Protein AF-A0A8S2L4L7-F1 (afdb_monomer_lite)

pLDDT: mean 88.78, std 11.83, range [43.56, 97.19]

Secondary struc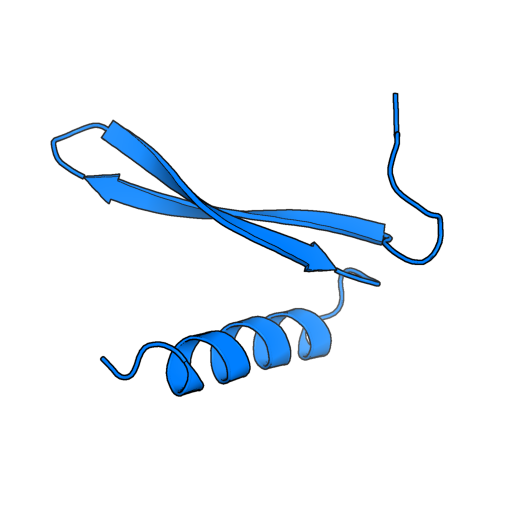ture (DSSP, 8-state):
---S-TT--EEEEEEEEETTEEEEEEEEEES---HHHHHHHHHHHHHHS--

Radius of gyration: 12.81 Å; chains: 1; bounding box: 26×29×28 Å

Foldseek 3Di:
DCPDPLQFPDWDFDWDDDPNDTHTDDTDGFSDDDPVRVVVVVVVVCVVDVD

Organism: NCBI:txid1234261

Structure (mmCIF, N/CA/C/O backbone):
data_AF-A0A8S2L4L7-F1
#
_entry.id   AF-A0A8S2L4L7-F1
#
loop_
_atom_site.group_PDB
_atom_site.id
_atom_site.type_symbol
_atom_site.label_atom_id
_atom_site.label_alt_id
_atom_site.label_comp_id
_atom_site.label_asym_id
_atom_site.label_entity_id
_atom_site.label_seq_id
_atom_site.pdbx_PDB_ins_code
_atom_site.Cartn_x
_atom_site.Cartn_y
_atom_site.Cartn_z
_atom_site.occupancy
_atom_site.B_iso_or_equiv
_atom_site.auth_seq_id
_atom_site.auth_comp_id
_atom_site.auth_asym_id
_atom_site.auth_atom_id
_atom_site.pdbx_PDB_model_num
ATOM 1 N N . PHE A 1 1 ? 6.333 15.951 8.621 1.00 43.56 1 PHE A N 1
ATOM 2 C CA . PHE A 1 1 ? 5.011 16.227 8.027 1.00 43.56 1 PHE A CA 1
ATOM 3 C C . PHE A 1 1 ? 4.257 14.918 7.855 1.00 43.56 1 PHE A C 1
ATOM 5 O O . PHE A 1 1 ? 4.689 14.093 7.064 1.00 43.56 1 PHE A O 1
ATOM 12 N N . LYS A 1 2 ? 3.171 14.696 8.605 1.00 50.66 2 LYS A N 1
ATOM 13 C CA . LYS A 1 2 ? 2.221 13.608 8.330 1.00 50.66 2 LYS A CA 1
ATOM 14 C C . LYS A 1 2 ? 0.910 14.267 7.904 1.00 50.66 2 LYS A C 1
ATOM 16 O O . LYS A 1 2 ? 0.094 14.609 8.747 1.00 50.66 2 LYS A O 1
ATOM 21 N N . VAL A 1 3 ? 0.749 14.514 6.603 1.00 66.25 3 VAL A N 1
ATOM 22 C CA . VAL A 1 3 ? -0.488 15.064 6.002 1.00 66.25 3 VAL A CA 1
ATOM 23 C C . VAL A 1 3 ? -1.461 13.915 5.723 1.00 66.25 3 VAL A C 1
ATOM 25 O O . VAL A 1 3 ? -2.015 13.779 4.640 1.00 66.25 3 VAL A O 1
ATOM 28 N N . THR A 1 4 ? -1.587 12.994 6.674 1.00 69.50 4 THR A N 1
ATOM 29 C CA . THR A 1 4 ? -2.416 11.801 6.513 1.00 69.50 4 THR A CA 1
ATOM 30 C C . THR A 1 4 ? -3.470 11.830 7.605 1.00 69.50 4 THR A C 1
ATOM 32 O O . THR A 1 4 ? -3.091 11.973 8.772 1.00 69.50 4 THR A O 1
ATOM 35 N N . PRO A 1 5 ? -4.764 11.710 7.257 1.00 79.31 5 PRO A N 1
ATOM 36 C CA . PRO A 1 5 ? -5.834 11.636 8.242 1.00 79.31 5 PRO A CA 1
ATOM 37 C C . PRO A 1 5 ? -5.523 10.602 9.331 1.00 79.31 5 PRO A C 1
ATOM 39 O O . PRO A 1 5 ? -4.949 9.551 9.043 1.00 79.31 5 PRO A O 1
ATOM 42 N N . THR A 1 6 ? -5.903 10.886 10.579 1.00 80.81 6 THR A N 1
ATOM 43 C CA . THR A 1 6 ? -5.596 10.035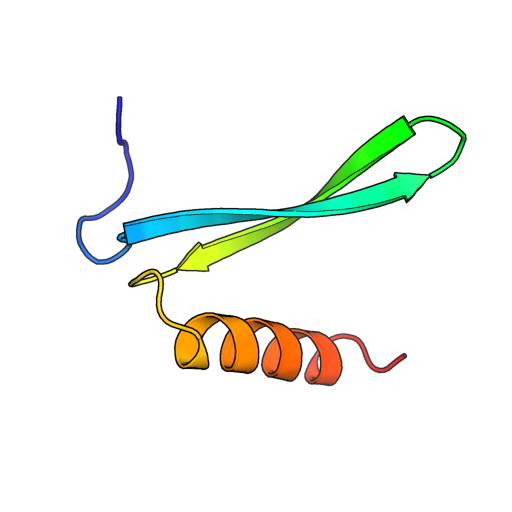 11.748 1.00 80.81 6 THR A CA 1
ATOM 44 C C . THR A 1 6 ? -6.167 8.623 11.642 1.00 80.81 6 THR A C 1
ATOM 46 O O . THR A 1 6 ? -5.649 7.715 12.286 1.00 80.81 6 THR A O 1
ATOM 49 N N . ILE A 1 7 ? -7.172 8.421 10.786 1.00 83.12 7 ILE A N 1
ATOM 50 C CA . ILE A 1 7 ? -7.723 7.104 10.440 1.00 83.12 7 ILE A CA 1
ATOM 51 C C . ILE A 1 7 ? -6.698 6.182 9.758 1.00 83.12 7 ILE A C 1
ATOM 53 O O . ILE A 1 7 ? -6.856 4.964 9.798 1.00 83.12 7 ILE A O 1
ATOM 57 N N . PHE A 1 8 ? -5.637 6.735 9.156 1.00 85.69 8 PHE A N 1
ATOM 58 C CA . PHE A 1 8 ? -4.567 5.965 8.529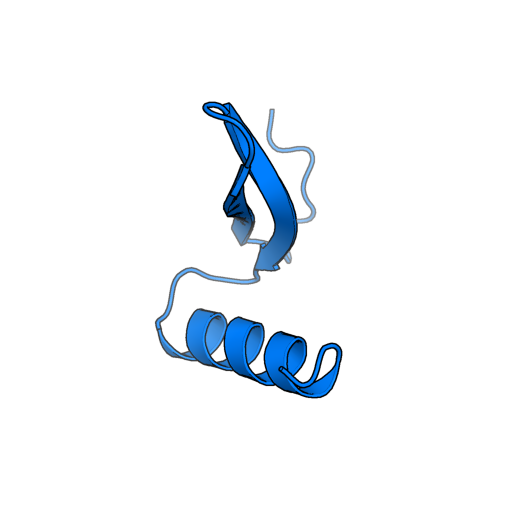 1.00 85.69 8 PHE A CA 1
ATOM 59 C C . PHE A 1 8 ? -3.281 6.048 9.348 1.00 85.69 8 PHE A C 1
ATOM 61 O O . PHE A 1 8 ? -2.688 7.106 9.607 1.00 85.69 8 PHE A O 1
ATOM 68 N N . TYR A 1 9 ? -2.796 4.876 9.731 1.00 88.19 9 TYR A N 1
ATOM 69 C CA . TYR A 1 9 ? -1.566 4.749 10.487 1.00 88.19 9 TYR A CA 1
ATOM 70 C C . TYR A 1 9 ? -0.341 4.962 9.593 1.00 88.19 9 TYR A C 1
ATOM 72 O O . TYR A 1 9 ? 0.613 5.622 10.016 1.00 88.19 9 TYR A O 1
ATOM 80 N N . GLN A 1 10 ? -0.383 4.458 8.356 1.00 88.31 10 GLN A N 1
ATOM 81 C CA . GLN A 1 10 ? 0.744 4.479 7.422 1.00 88.31 10 GLN A CA 1
ATOM 82 C C . GLN A 1 10 ? 0.304 4.522 5.953 1.00 88.31 10 GLN A C 1
ATOM 84 O O . GLN A 1 10 ? -0.794 4.091 5.608 1.00 88.31 10 GLN A O 1
ATOM 89 N N . LEU A 1 11 ? 1.219 4.979 5.098 1.00 91.88 11 LEU A N 1
ATOM 90 C CA . LEU A 1 11 ? 1.218 4.715 3.663 1.00 91.88 11 LEU A CA 1
ATOM 91 C C . LEU A 1 11 ? 2.177 3.547 3.403 1.00 91.88 11 LEU A C 1
ATOM 93 O O . LEU A 1 11 ? 3.362 3.646 3.715 1.00 91.88 11 LEU A O 1
ATOM 97 N N . HIS A 1 12 ? 1.662 2.446 2.872 1.00 92.06 12 HIS A N 1
ATOM 98 C CA . HIS A 1 12 ? 2.425 1.267 2.487 1.00 92.06 12 HIS A CA 1
ATOM 99 C C . HIS A 1 12 ? 2.648 1.265 0.972 1.00 92.06 12 HIS A C 1
ATOM 101 O O . HIS A 1 12 ? 1.699 1.458 0.213 1.00 92.06 12 HIS A O 1
ATOM 107 N N . THR A 1 13 ? 3.890 1.051 0.536 1.00 94.38 13 THR A N 1
ATOM 108 C CA . THR A 1 13 ? 4.258 1.031 -0.883 1.00 94.38 13 THR A CA 1
ATOM 109 C C . THR A 1 13 ? 4.840 -0.317 -1.290 1.00 94.38 13 THR A C 1
ATOM 111 O O . THR A 1 13 ? 5.853 -0.759 -0.746 1.00 94.38 13 THR A O 1
ATOM 114 N N . MET A 1 14 ? 4.217 -0.970 -2.272 1.00 94.06 14 MET A N 1
ATOM 115 C CA . MET A 1 14 ? 4.768 -2.183 -2.884 1.00 94.06 14 MET A CA 1
ATOM 116 C C . MET A 1 14 ? 5.515 -1.819 -4.153 1.00 94.06 14 MET A C 1
ATOM 118 O O . MET A 1 14 ? 5.027 -1.044 -4.978 1.00 94.06 14 MET A O 1
ATOM 122 N N . HIS A 1 15 ? 6.710 -2.382 -4.287 1.00 94.81 15 HIS A N 1
ATOM 123 C CA . HIS A 1 15 ? 7.619 -2.075 -5.374 1.00 94.81 15 HIS A CA 1
ATOM 124 C C . HIS A 1 15 ? 7.774 -3.277 -6.289 1.00 94.81 15 HIS A C 1
ATOM 126 O O . HIS A 1 15 ? 7.791 -4.419 -5.832 1.00 94.81 15 HIS A O 1
ATOM 132 N N . VAL A 1 16 ? 7.933 -2.996 -7.574 1.00 94.50 16 VAL A N 1
ATOM 133 C CA . VAL A 1 16 ? 8.248 -4.000 -8.585 1.00 94.50 16 VAL A CA 1
ATOM 134 C C . VAL A 1 16 ? 9.640 -3.736 -9.131 1.00 94.50 16 VAL A C 1
ATOM 136 O O . VAL A 1 16 ? 10.052 -2.586 -9.308 1.00 94.50 16 VAL A O 1
ATOM 139 N N . ALA A 1 17 ? 10.369 -4.816 -9.391 1.00 96.62 17 ALA A N 1
ATOM 140 C CA . ALA A 1 17 ? 11.611 -4.753 -10.136 1.00 96.62 17 ALA A CA 1
ATOM 141 C C . ALA A 1 17 ? 11.278 -4.766 -11.632 1.00 96.62 17 ALA A C 1
ATOM 143 O O . ALA A 1 17 ? 10.697 -5.725 -12.138 1.00 96.62 17 ALA A O 1
ATOM 144 N N . TYR A 1 18 ? 11.644 -3.705 -12.343 1.00 93.56 18 TYR A N 1
ATOM 145 C CA . TYR A 1 18 ? 11.449 -3.595 -13.782 1.00 93.56 18 TYR A CA 1
ATOM 146 C C . TYR A 1 18 ? 12.664 -2.932 -14.426 1.00 93.56 18 TYR A C 1
ATOM 148 O O . TYR A 1 18 ? 13.054 -1.836 -14.035 1.00 93.56 18 TYR A O 1
ATOM 156 N N . ARG A 1 19 ? 13.268 -3.601 -15.419 1.00 91.75 19 ARG A N 1
ATOM 157 C CA . ARG A 1 19 ? 14.418 -3.099 -16.200 1.00 91.75 19 ARG A CA 1
ATOM 158 C C . ARG A 1 19 ? 15.528 -2.477 -15.335 1.00 91.75 19 ARG A C 1
ATOM 160 O O . ARG A 1 19 ? 15.884 -1.318 -15.518 1.00 91.75 19 ARG A O 1
ATOM 167 N N . ASN A 1 20 ? 16.072 -3.250 -14.394 1.00 95.19 20 ASN A N 1
ATOM 168 C CA . ASN A 1 20 ? 17.123 -2.807 -13.463 1.00 95.19 20 ASN A CA 1
ATOM 169 C C . ASN A 1 20 ? 16.742 -1.641 -12.526 1.00 95.19 20 ASN A C 1
ATOM 171 O O . ASN A 1 20 ? 17.614 -1.104 -11.847 1.00 95.19 20 ASN A O 1
ATOM 175 N N . ALA A 1 21 ? 15.461 -1.280 -12.436 1.00 95.31 21 ALA A N 1
ATOM 176 C CA . ALA A 1 21 ? 14.953 -0.295 -11.491 1.00 95.31 21 ALA A CA 1
ATOM 177 C C . ALA A 1 21 ? 13.941 -0.927 -10.527 1.00 95.31 21 ALA A C 1
ATOM 179 O O . ALA A 1 21 ? 13.230 -1.868 -10.877 1.00 95.31 21 ALA A O 1
ATOM 180 N N . VAL A 1 22 ? 13.864 -0.383 -9.313 1.00 96.81 22 VAL A N 1
ATOM 181 C CA . VAL A 1 22 ? 12.821 -0.704 -8.334 1.00 96.81 22 VAL A CA 1
ATOM 182 C C . VAL A 1 22 ? 11.888 0.493 -8.274 1.00 96.81 22 VAL A C 1
ATOM 184 O O . VAL A 1 22 ? 12.293 1.572 -7.844 1.00 96.81 22 VAL A O 1
ATOM 187 N N . ILE A 1 23 ? 10.656 0.311 -8.740 1.00 96.31 23 ILE A N 1
ATOM 188 C CA . ILE A 1 23 ? 9.661 1.385 -8.810 1.00 96.31 23 ILE A CA 1
ATOM 189 C C . ILE A 1 23 ? 8.457 1.051 -7.928 1.00 96.31 23 ILE A C 1
ATOM 191 O O . ILE A 1 23 ? 8.052 -0.113 -7.870 1.00 96.31 23 ILE A O 1
ATOM 195 N N . PRO A 1 24 ? 7.872 2.034 -7.225 1.00 95.69 24 PRO A N 1
ATOM 196 C CA . PRO A 1 24 ? 6.644 1.813 -6.478 1.00 95.69 24 PRO A CA 1
ATOM 197 C C . PRO A 1 24 ? 5.479 1.618 -7.457 1.00 95.69 24 PRO A C 1
ATOM 199 O O . PRO A 1 24 ? 5.219 2.476 -8.298 1.00 95.69 24 PRO A O 1
ATOM 202 N N . ALA A 1 25 ? 4.786 0.488 -7.346 1.00 93.38 25 ALA A N 1
ATOM 203 C CA . ALA A 1 25 ? 3.649 0.137 -8.198 1.00 93.38 25 ALA A CA 1
ATOM 204 C C . ALA A 1 25 ? 2.305 0.269 -7.474 1.00 93.38 25 ALA A C 1
ATOM 206 O O . ALA A 1 25 ? 1.295 0.558 -8.108 1.00 93.38 25 ALA A O 1
ATOM 207 N N . VAL A 1 26 ? 2.282 0.084 -6.149 1.00 94.31 26 VAL A N 1
ATOM 208 C CA . VAL A 1 26 ? 1.057 0.191 -5.344 1.00 94.31 26 VAL A CA 1
ATOM 209 C C . VAL A 1 26 ? 1.296 1.104 -4.156 1.00 94.31 26 VAL A C 1
ATOM 211 O O . VAL A 1 26 ? 2.310 0.984 -3.472 1.00 94.31 26 VAL A O 1
ATOM 214 N N . PHE A 1 27 ? 0.326 1.975 -3.892 1.00 94.12 27 PHE A N 1
ATOM 215 C CA . PHE A 1 27 ? 0.285 2.881 -2.750 1.00 94.12 27 PHE A CA 1
ATOM 216 C C . PHE A 1 27 ? -1.000 2.609 -1.966 1.00 94.12 27 PHE A C 1
ATOM 218 O O . PHE A 1 27 ? -2.094 2.843 -2.472 1.00 94.12 27 PHE A O 1
ATOM 225 N N . ALA A 1 28 ? -0.877 2.110 -0.737 1.00 93.06 28 ALA A N 1
ATOM 226 C CA . ALA A 1 28 ? -2.008 1.714 0.096 1.00 93.06 28 ALA A CA 1
ATOM 227 C C . ALA A 1 28 ? -1.993 2.452 1.438 1.00 93.06 28 ALA A C 1
ATOM 229 O O . ALA A 1 28 ? -1.019 2.391 2.187 1.00 93.06 28 ALA A O 1
ATOM 230 N N . LEU A 1 29 ? -3.087 3.135 1.770 1.00 93.56 29 LEU A N 1
ATOM 231 C CA . LEU A 1 29 ? -3.274 3.738 3.088 1.00 93.56 29 LEU A CA 1
ATOM 232 C C . LEU A 1 29 ? -3.824 2.684 4.050 1.00 93.56 29 LEU A C 1
ATOM 234 O O . LEU A 1 29 ? -4.929 2.183 3.857 1.00 93.56 29 LEU A O 1
ATOM 238 N N . LEU A 1 30 ? -3.054 2.344 5.086 1.00 93.00 30 LEU A N 1
ATOM 239 C CA . LEU A 1 30 ? -3.408 1.277 6.021 1.00 93.00 30 LEU A CA 1
ATOM 240 C C . LEU A 1 30 ? -3.757 1.835 7.406 1.00 93.00 30 LEU A C 1
ATOM 242 O O . LEU A 1 30 ? -3.043 2.706 7.919 1.00 93.00 30 LEU A O 1
ATOM 246 N N . PRO A 1 31 ? -4.814 1.313 8.055 1.00 92.81 31 PRO A N 1
ATOM 247 C CA . PRO A 1 31 ? -5.273 1.800 9.353 1.00 92.81 31 PRO A CA 1
ATOM 248 C C . PRO A 1 31 ? -4.384 1.357 10.521 1.00 92.81 31 PRO A C 1
ATOM 250 O O . PRO A 1 31 ? -4.472 1.934 11.598 1.00 92.81 31 PRO A O 1
ATOM 253 N N . ASN A 1 32 ? -3.528 0.345 10.342 1.00 92.12 32 ASN A N 1
ATOM 254 C CA . ASN A 1 32 ? -2.585 -0.139 11.356 1.00 92.12 32 ASN A CA 1
ATOM 255 C C . ASN A 1 32 ? -1.464 -0.997 10.712 1.00 92.12 32 ASN A C 1
ATOM 257 O O . ASN A 1 32 ? -1.339 -1.054 9.486 1.00 92.12 32 ASN A O 1
ATOM 261 N N . LYS A 1 33 ? -0.621 -1.617 11.550 1.00 89.88 33 LYS A N 1
ATOM 262 C CA . LYS A 1 33 ? 0.554 -2.429 11.171 1.00 89.88 33 LYS A CA 1
ATOM 263 C C . LYS A 1 33 ? 0.428 -3.910 11.570 1.00 89.88 33 LYS A C 1
ATOM 265 O O . LYS A 1 33 ? 1.433 -4.528 11.908 1.00 89.88 33 LYS A O 1
ATOM 270 N N . ASN A 1 34 ? -0.775 -4.484 11.583 1.00 94.06 34 ASN A N 1
ATOM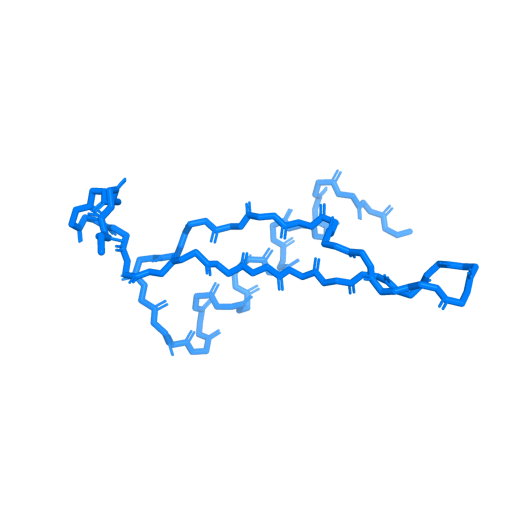 271 C CA . ASN A 1 34 ? -0.951 -5.901 11.925 1.00 94.06 34 ASN A CA 1
ATOM 272 C C . ASN A 1 34 ? -0.979 -6.814 10.682 1.00 94.06 34 ASN A C 1
ATOM 274 O O . ASN A 1 34 ? -1.262 -6.371 9.570 1.00 94.06 34 ASN A O 1
ATOM 278 N N . GLN A 1 35 ? -0.694 -8.105 10.880 1.00 95.88 35 GLN A N 1
ATOM 279 C CA . GLN A 1 35 ? -0.649 -9.106 9.805 1.00 95.88 35 GLN A CA 1
ATOM 280 C C . GLN A 1 35 ? -1.971 -9.199 9.033 1.00 95.88 35 GLN A C 1
ATOM 282 O O . GLN A 1 35 ? -1.955 -9.252 7.806 1.00 95.88 35 GLN A O 1
ATOM 287 N N . GLN A 1 36 ? -3.105 -9.159 9.737 1.00 97.19 36 GLN A N 1
ATOM 288 C CA . GLN A 1 36 ? -4.435 -9.243 9.131 1.00 97.19 36 GLN A CA 1
ATOM 289 C C . GLN A 1 36 ? -4.680 -8.114 8.117 1.00 97.19 36 GLN A C 1
ATOM 291 O O . GLN A 1 36 ? -5.253 -8.347 7.056 1.00 97.19 36 GLN A O 1
ATOM 296 N N . THR A 1 37 ? -4.211 -6.898 8.412 1.00 96.12 37 THR A N 1
ATOM 297 C CA . THR A 1 37 ? -4.337 -5.743 7.512 1.00 96.12 37 THR A CA 1
ATOM 298 C C . THR A 1 37 ? -3.539 -5.950 6.226 1.00 96.12 37 THR A C 1
ATOM 300 O O . THR A 1 37 ? -4.038 -5.643 5.147 1.00 96.12 37 THR A O 1
ATOM 303 N N . TYR A 1 38 ? -2.332 -6.517 6.314 1.00 95.12 38 TYR A N 1
ATOM 304 C CA . TYR A 1 38 ? -1.535 -6.840 5.127 1.00 95.12 38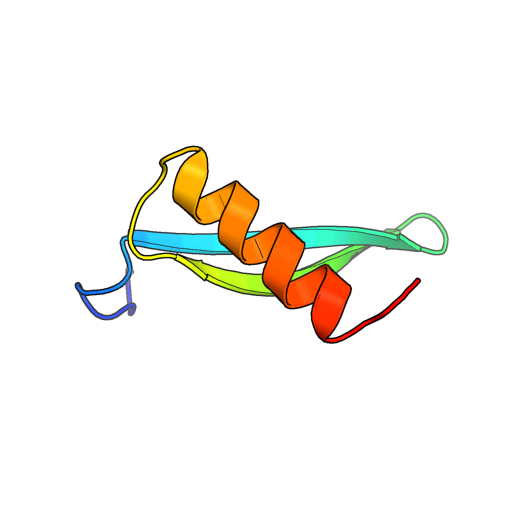 TYR A CA 1
ATOM 305 C C . TYR A 1 38 ? -2.124 -8.002 4.325 1.00 95.12 38 TYR A C 1
ATOM 307 O O . TYR A 1 38 ? -2.182 -7.920 3.103 1.00 95.12 38 TYR A O 1
ATOM 315 N N . GLN A 1 39 ? -2.606 -9.055 4.993 1.00 96.88 39 GLN A N 1
ATOM 316 C CA . GLN A 1 39 ? -3.284 -10.170 4.325 1.00 96.88 39 GLN A CA 1
ATOM 317 C C . GLN A 1 39 ? -4.507 -9.684 3.550 1.00 96.88 39 GLN A C 1
ATOM 319 O O . GLN A 1 39 ? -4.677 -10.043 2.390 1.00 96.88 39 GLN A O 1
ATOM 324 N N . ARG A 1 40 ? -5.315 -8.808 4.160 1.00 95.88 40 ARG A N 1
ATOM 325 C CA . ARG A 1 40 ? -6.456 -8.201 3.479 1.00 95.88 40 ARG A CA 1
ATOM 326 C C . ARG A 1 40 ? -6.022 -7.391 2.260 1.00 95.88 40 ARG A C 1
ATOM 328 O O . ARG A 1 40 ? -6.579 -7.604 1.196 1.00 95.88 40 ARG A O 1
ATOM 335 N N . LEU A 1 41 ? -5.018 -6.516 2.390 1.00 94.81 41 LEU A N 1
ATOM 336 C CA . LEU A 1 41 ? -4.495 -5.747 1.252 1.00 94.81 41 LEU A CA 1
ATOM 337 C C . LEU A 1 41 ? -4.104 -6.661 0.081 1.00 94.81 41 LEU A C 1
ATOM 339 O O . LEU A 1 41 ? -4.459 -6.375 -1.056 1.00 94.81 41 LEU A O 1
ATOM 343 N N . ILE A 1 42 ? -3.376 -7.744 0.357 1.00 94.56 42 ILE A N 1
ATOM 344 C CA . ILE A 1 42 ? -2.909 -8.674 -0.678 1.00 94.56 42 ILE A CA 1
ATOM 345 C C . ILE A 1 42 ? -4.087 -9.401 -1.337 1.00 94.56 42 ILE A C 1
ATOM 347 O O . ILE A 1 42 ? -4.120 -9.492 -2.561 1.00 94.56 42 ILE A O 1
ATOM 351 N N . ASN A 1 43 ? -5.060 -9.874 -0.553 1.00 95.50 43 ASN A N 1
ATOM 352 C CA . ASN A 1 43 ? -6.238 -10.563 -1.086 1.00 95.50 43 ASN A CA 1
ATOM 353 C C . ASN A 1 43 ? -7.065 -9.647 -1.998 1.00 95.50 43 ASN A C 1
ATOM 355 O O . ASN A 1 43 ? -7.394 -10.035 -3.111 1.00 95.50 43 ASN A O 1
ATOM 359 N N . GLU A 1 44 ? -7.332 -8.413 -1.564 1.00 94.25 44 GLU A N 1
ATOM 360 C CA . GLU A 1 44 ? -8.109 -7.438 -2.346 1.00 94.25 44 GLU A CA 1
ATOM 361 C C . GLU A 1 44 ? -7.383 -7.084 -3.657 1.00 94.25 44 GLU A C 1
ATOM 363 O O . GLU A 1 44 ? -8.002 -6.931 -4.707 1.00 94.25 44 GLU A O 1
ATOM 368 N N . LEU A 1 45 ? -6.047 -7.002 -3.634 1.00 93.69 45 LEU A N 1
ATOM 369 C CA . LEU A 1 45 ? -5.260 -6.792 -4.852 1.00 93.69 45 LEU A CA 1
ATOM 370 C C . LEU A 1 45 ? -5.307 -7.992 -5.799 1.00 93.69 45 LEU A C 1
ATOM 372 O O . LEU A 1 45 ? -5.392 -7.788 -7.007 1.00 93.69 45 LEU A O 1
ATOM 376 N N . ALA A 1 46 ? -5.258 -9.215 -5.269 1.00 92.94 46 ALA A N 1
ATOM 377 C CA . ALA A 1 46 ? -5.367 -10.433 -6.068 1.00 92.94 46 ALA A CA 1
ATOM 378 C C . ALA A 1 46 ? -6.753 -10.576 -6.722 1.00 92.94 46 ALA A C 1
ATOM 380 O O . ALA A 1 46 ? -6.853 -11.087 -7.833 1.00 92.94 46 ALA A O 1
ATOM 381 N N . GLU A 1 47 ? -7.812 -10.096 -6.065 1.00 94.50 47 GLU A N 1
ATOM 382 C CA . GLU A 1 47 ? -9.163 -10.050 -6.638 1.00 94.50 47 GLU A CA 1
ATOM 383 C C . GLU A 1 47 ? -9.291 -9.005 -7.756 1.00 94.50 47 GLU A C 1
ATOM 385 O O . GLU A 1 47 ? -9.918 -9.268 -8.782 1.00 94.50 47 GLU A O 1
ATOM 390 N N . LEU A 1 48 ? -8.687 -7.824 -7.586 1.00 90.94 48 LEU A N 1
ATOM 391 C CA . LEU A 1 48 ? -8.744 -6.741 -8.578 1.00 90.94 48 LEU A CA 1
ATOM 392 C C . LEU A 1 48 ? -7.841 -6.981 -9.793 1.00 90.94 48 LEU A C 1
ATOM 394 O O . LEU A 1 48 ? -8.135 -6.500 -10.888 1.00 90.94 48 LEU A O 1
ATOM 398 N N . CYS A 1 49 ? -6.730 -7.683 -9.593 1.00 82.50 49 CYS A N 1
ATOM 399 C CA . CYS A 1 49 ? -5.775 -8.040 -10.630 1.00 82.50 49 CYS A CA 1
ATOM 400 C C . CYS A 1 49 ? -5.515 -9.550 -10.547 1.00 82.50 49 CYS A C 1
ATOM 402 O O . CYS A 1 49 ? -4.509 -9.963 -9.959 1.00 82.50 49 CYS A O 1
ATOM 404 N N . PRO A 1 50 ? -6.435 -10.375 -11.080 1.00 70.25 50 PRO A N 1
ATOM 405 C CA . PRO A 1 50 ? -6.211 -11.808 -11.156 1.00 70.25 50 PRO A CA 1
ATOM 406 C C . PRO A 1 50 ? -4.961 -12.060 -12.005 1.00 70.25 50 PRO A C 1
ATOM 408 O O . PRO A 1 50 ? -4.847 -11.545 -13.119 1.00 70.25 50 PRO A O 1
ATOM 411 N N . LEU A 1 51 ? -4.011 -12.794 -11.423 1.00 58.09 51 LEU A N 1
ATOM 412 C CA . LEU A 1 51 ? -2.754 -13.198 -12.058 1.00 58.09 51 LEU A CA 1
ATOM 413 C C . LEU A 1 51 ? -2.985 -14.072 -13.294 1.00 58.09 51 LEU A C 1
ATOM 415 O O . LEU A 1 51 ? -3.891 -14.936 -13.245 1.00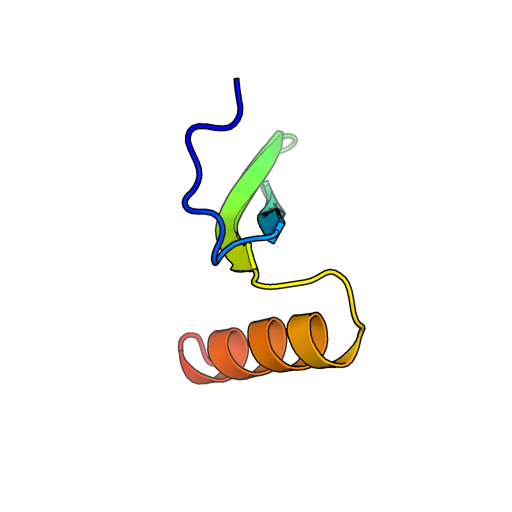 58.09 51 LEU A O 1
#

Sequence (51 aa):
FKVTPTIFYQLHTMHVAYRNAVIPAVFALLPNKNQQTYQRLINELAELCPL